Protein AF-A0A382MXJ5-F1 (afdb_monomer_lite)

Secondary structure (DSSP, 8-state):
-HHHHHHHHHHHHHHHHS--S--SS-HHHHHHHHHHHHHHHHHHHHTT---------------TTPPP--S-EEEEE-TT--HHHHHHHHHHTTSTTEEEEES---SSSTT--PPEEEPTTSS-EEE------B-TTSPBPPTT----SEE--GGGHHHHHHHHHTS--

Structure (mmCIF, N/CA/C/O backbone):
data_AF-A0A382MXJ5-F1
#
_entry.id   AF-A0A382MXJ5-F1
#
loop_
_atom_site.group_PDB
_atom_site.id
_atom_site.type_symbol
_atom_site.label_atom_id
_atom_site.label_alt_id
_atom_site.label_comp_id
_atom_site.label_asym_id
_atom_site.label_entity_id
_atom_site.label_seq_id
_atom_site.pdbx_PDB_ins_code
_atom_site.Cartn_x
_atom_site.Cartn_y
_atom_site.Cartn_z
_atom_site.occupancy
_atom_site.B_iso_or_equiv
_atom_site.auth_seq_id
_atom_site.auth_comp_id
_atom_site.auth_asym_id
_atom_site.auth_atom_id
_atom_site.pdbx_PDB_model_num
ATOM 1 N N . THR A 1 1 ? 11.146 20.796 2.471 1.00 62.88 1 THR A N 1
ATOM 2 C CA . THR A 1 1 ? 12.057 19.672 2.798 1.00 62.88 1 THR A CA 1
ATOM 3 C C . THR A 1 1 ? 13.136 20.051 3.798 1.00 62.88 1 THR A C 1
ATOM 5 O O . THR A 1 1 ? 13.209 19.409 4.838 1.00 62.88 1 THR A O 1
ATOM 8 N N . ILE A 1 2 ? 13.898 21.127 3.569 1.00 64.38 2 ILE A N 1
ATOM 9 C CA . ILE A 1 2 ? 14.953 21.603 4.491 1.00 64.38 2 ILE A CA 1
ATOM 10 C C . ILE A 1 2 ? 14.424 21.875 5.914 1.00 64.38 2 ILE A C 1
ATOM 12 O O . ILE A 1 2 ? 15.022 21.428 6.884 1.00 64.38 2 ILE A O 1
ATOM 16 N N . GLN A 1 3 ? 13.247 22.497 6.059 1.00 69.25 3 GLN A N 1
ATOM 17 C CA . GLN A 1 3 ? 12.627 22.727 7.377 1.00 69.25 3 GLN A CA 1
ATOM 18 C C . GLN A 1 3 ? 12.352 21.431 8.168 1.00 69.25 3 GLN A C 1
ATOM 20 O O . GLN A 1 3 ? 12.532 21.402 9.383 1.00 69.25 3 GLN A O 1
ATOM 25 N N . ILE A 1 4 ? 11.967 20.343 7.490 1.00 68.31 4 ILE A N 1
ATOM 26 C CA . ILE A 1 4 ? 11.719 19.036 8.125 1.00 68.31 4 ILE A CA 1
ATOM 27 C C . ILE A 1 4 ? 13.041 18.414 8.582 1.00 68.31 4 ILE A C 1
ATOM 29 O O . ILE A 1 4 ? 13.128 17.896 9.695 1.00 68.31 4 ILE A O 1
ATOM 33 N N . LEU A 1 5 ? 14.079 18.492 7.745 1.00 66.56 5 LEU A N 1
ATOM 34 C CA . LEU A 1 5 ? 15.415 18.002 8.081 1.00 66.56 5 LEU A CA 1
ATOM 35 C C . LEU A 1 5 ? 16.017 18.776 9.258 1.00 66.56 5 LEU A C 1
ATOM 37 O O . LEU A 1 5 ? 16.552 18.158 10.174 1.00 66.56 5 LEU A O 1
ATOM 41 N N . ASN A 1 6 ? 15.822 20.095 9.300 1.00 69.44 6 ASN A N 1
ATOM 42 C CA . ASN A 1 6 ? 16.201 20.928 10.440 1.00 69.44 6 ASN A CA 1
ATOM 43 C C . ASN A 1 6 ? 15.435 20.530 11.710 1.00 69.44 6 ASN A C 1
ATOM 45 O O . ASN A 1 6 ? 16.030 20.424 12.778 1.00 69.44 6 ASN A O 1
ATOM 49 N N . GLY A 1 7 ? 14.139 20.221 11.608 1.00 70.25 7 GLY A N 1
ATOM 50 C CA . GLY A 1 7 ? 13.359 19.701 12.736 1.00 70.25 7 GLY A CA 1
ATOM 51 C C . GLY A 1 7 ? 13.875 18.354 13.263 1.00 70.25 7 GLY A C 1
ATOM 52 O O . GLY A 1 7 ? 13.968 18.149 14.475 1.00 70.25 7 GLY A O 1
ATOM 53 N N . LEU A 1 8 ? 14.262 17.441 12.367 1.00 68.06 8 LEU A N 1
ATOM 54 C CA . LEU A 1 8 ? 14.868 16.158 12.738 1.00 68.06 8 LEU A CA 1
ATOM 55 C C . LEU A 1 8 ? 16.256 16.338 13.363 1.00 68.06 8 LEU A C 1
ATOM 57 O O . LEU A 1 8 ? 16.559 15.669 14.353 1.00 68.06 8 LEU A O 1
ATOM 61 N N . LEU A 1 9 ? 17.067 17.253 12.828 1.00 70.25 9 LEU A N 1
ATOM 62 C CA . LEU A 1 9 ? 18.376 17.601 13.374 1.00 70.25 9 LEU A CA 1
ATOM 63 C C . LEU A 1 9 ? 18.245 18.154 14.796 1.00 70.25 9 LEU A C 1
ATOM 65 O O . LEU A 1 9 ? 18.902 17.647 15.706 1.00 70.25 9 LEU A O 1
ATOM 69 N N . ASN A 1 10 ? 17.325 19.098 15.004 1.00 72.75 10 ASN A N 1
ATOM 70 C CA . ASN A 1 10 ? 17.043 19.686 16.312 1.00 72.75 10 ASN A CA 1
ATOM 71 C C . ASN A 1 10 ? 16.614 18.620 17.327 1.00 72.75 10 ASN A C 1
ATOM 73 O O . ASN A 1 10 ? 17.046 18.646 18.476 1.00 72.75 10 ASN A O 1
ATOM 77 N N . ARG A 1 11 ? 15.814 17.634 16.906 1.00 70.88 11 ARG A N 1
ATOM 78 C CA . ARG A 1 11 ? 15.393 16.522 17.770 1.00 70.88 11 ARG A CA 1
ATOM 79 C C . ARG A 1 11 ? 16.552 15.600 18.154 1.00 70.88 11 ARG A C 1
ATOM 81 O O . ARG A 1 11 ? 16.638 15.183 19.305 1.00 70.88 11 ARG A O 1
ATOM 88 N N . VAL A 1 12 ? 17.442 15.276 17.214 1.00 74.12 12 VAL A N 1
ATOM 89 C CA . VAL A 1 12 ? 18.640 14.466 17.503 1.00 74.12 12 VAL A CA 1
ATOM 90 C C . VAL A 1 12 ? 19.585 15.221 18.440 1.00 74.12 12 VAL A C 1
ATOM 92 O O . VAL A 1 12 ? 20.093 14.632 19.390 1.00 74.12 12 VAL A O 1
ATOM 95 N N . GLN A 1 13 ? 19.772 16.525 18.229 1.00 73.88 13 GLN A N 1
ATOM 96 C CA . GLN A 1 13 ? 20.573 17.380 19.109 1.00 73.88 13 GLN A CA 1
ATOM 97 C C . GLN A 1 13 ? 19.966 17.490 20.510 1.00 73.88 13 GLN A C 1
ATOM 99 O O . GLN A 1 13 ? 20.686 17.373 21.496 1.00 73.88 13 GLN A O 1
ATOM 104 N N . TRP A 1 14 ? 18.646 17.644 20.614 1.00 73.12 14 TRP A N 1
ATOM 105 C CA . TRP A 1 14 ? 17.955 17.676 21.901 1.00 73.12 14 TRP A CA 1
ATOM 106 C C . TRP A 1 14 ? 18.152 16.370 22.681 1.00 73.12 14 TRP A C 1
ATOM 108 O O . TRP A 1 14 ? 18.510 16.422 23.856 1.00 73.12 14 TRP A O 1
ATOM 118 N N . ASN A 1 15 ? 18.026 15.217 22.011 1.00 69.56 15 ASN A N 1
ATOM 119 C CA . ASN A 1 15 ? 18.271 13.898 22.605 1.00 69.56 15 ASN A CA 1
ATOM 120 C C . ASN A 1 15 ? 19.736 13.692 23.031 1.00 69.56 15 ASN A C 1
ATOM 122 O O . ASN A 1 15 ? 19.980 13.042 24.039 1.00 69.56 15 ASN A O 1
ATOM 126 N N . LEU A 1 16 ? 20.705 14.236 22.285 1.00 70.00 16 LEU A N 1
ATOM 127 C CA . LEU A 1 16 ? 22.125 14.206 22.666 1.00 70.00 16 LEU A CA 1
ATOM 128 C C . LEU A 1 16 ? 22.418 15.078 23.898 1.00 70.00 16 LEU A C 1
ATOM 130 O O . LEU A 1 16 ? 23.336 14.774 24.655 1.00 70.00 16 LEU A O 1
ATOM 134 N N . HIS A 1 17 ? 21.670 16.169 24.082 1.00 70.94 17 HIS A N 1
ATOM 135 C CA . HIS A 1 17 ? 21.886 17.125 25.171 1.00 70.94 17 HIS A CA 1
ATOM 136 C C . HIS A 1 17 ? 21.141 16.784 26.467 1.00 70.94 17 HIS A C 1
ATOM 138 O O . HIS A 1 17 ? 21.606 17.168 27.536 1.00 70.94 17 HIS A O 1
ATOM 144 N N . HIS A 1 18 ? 20.016 16.069 26.394 1.00 65.38 18 HIS A N 1
ATOM 145 C CA . HIS A 1 18 ? 19.165 15.750 27.549 1.00 65.38 18 HIS A CA 1
ATOM 146 C C . HIS A 1 18 ? 19.288 14.283 27.979 1.00 65.38 18 HIS A C 1
ATOM 148 O O . HIS A 1 18 ? 18.308 13.677 28.406 1.00 65.38 18 HIS A O 1
ATOM 154 N N . ASP A 1 19 ? 20.483 13.702 27.845 1.00 56.12 19 ASP A N 1
ATOM 155 C CA . ASP A 1 19 ? 20.755 12.290 28.119 1.00 56.12 19 ASP A CA 1
ATOM 156 C C . ASP A 1 19 ? 20.676 11.979 29.627 1.00 56.12 19 ASP A C 1
ATOM 158 O O . ASP A 1 19 ? 21.671 11.917 30.347 1.00 56.12 19 ASP A O 1
ATOM 162 N N . THR A 1 20 ? 19.455 11.813 30.129 1.00 52.91 20 THR A N 1
ATOM 163 C CA . THR A 1 20 ? 19.168 11.242 31.441 1.00 52.91 20 THR A CA 1
ATOM 164 C C . THR A 1 20 ? 18.453 9.919 31.237 1.00 52.91 20 THR A C 1
ATOM 166 O O . THR A 1 20 ? 17.232 9.804 31.289 1.00 52.91 20 THR A O 1
ATOM 169 N N . SER A 1 21 ? 19.255 8.869 31.055 1.00 53.22 21 SER A N 1
ATOM 170 C CA . SER A 1 21 ? 18.913 7.510 31.486 1.00 53.22 21 SER A CA 1
ATOM 171 C C . SER A 1 21 ? 17.569 6.972 30.974 1.00 53.22 21 SER A C 1
ATOM 173 O O . SER A 1 21 ? 16.597 6.964 31.726 1.00 53.22 21 SER A O 1
ATOM 175 N N . ARG A 1 22 ? 17.526 6.472 29.726 1.00 53.59 22 ARG A N 1
ATOM 176 C CA . ARG A 1 22 ? 16.703 5.323 29.249 1.00 53.59 22 ARG A CA 1
ATOM 177 C C . ARG A 1 22 ? 16.430 5.420 27.746 1.00 53.59 22 ARG A C 1
ATOM 179 O O . ARG A 1 22 ? 15.288 5.630 27.358 1.00 53.59 22 ARG A O 1
ATOM 186 N N . HIS A 1 23 ? 17.403 5.174 26.871 1.00 51.75 23 HIS A N 1
ATOM 187 C CA . HIS A 1 23 ? 17.080 4.887 25.467 1.00 51.75 23 HIS A CA 1
ATOM 188 C C . HIS A 1 23 ? 17.867 3.686 24.928 1.00 51.75 23 HIS A C 1
ATOM 190 O O . HIS A 1 23 ? 19.044 3.509 25.209 1.00 51.75 23 HIS A O 1
ATOM 196 N N . LEU A 1 24 ? 17.173 2.860 24.134 1.00 52.75 24 LEU A N 1
ATOM 197 C CA . LEU A 1 24 ? 17.647 1.646 23.445 1.00 52.75 24 LEU A CA 1
ATOM 198 C C . LEU A 1 24 ? 18.669 1.929 22.319 1.00 52.75 24 LEU A C 1
ATOM 200 O O . LEU A 1 24 ? 18.982 1.040 21.533 1.00 52.75 24 LEU A O 1
ATOM 204 N N . ILE A 1 25 ? 19.136 3.174 22.193 1.00 56.84 25 ILE A N 1
ATOM 205 C CA . ILE A 1 25 ? 19.965 3.671 21.092 1.00 56.84 25 ILE A CA 1
ATOM 206 C C . ILE A 1 25 ? 21.175 4.360 21.720 1.00 56.84 25 ILE A C 1
ATOM 208 O O . ILE A 1 25 ? 21.014 5.326 22.461 1.00 56.84 25 ILE A O 1
ATOM 212 N N . GLY A 1 26 ? 22.374 3.845 21.440 1.00 69.19 26 GLY A N 1
ATOM 213 C CA . GLY A 1 26 ? 23.623 4.389 21.972 1.00 69.19 26 GLY A CA 1
ATOM 214 C C . GLY A 1 26 ? 23.940 5.782 21.421 1.00 69.19 26 GLY A C 1
ATOM 215 O O . GLY A 1 26 ? 23.568 6.113 20.292 1.00 69.19 26 GLY A O 1
ATOM 216 N N . LYS A 1 27 ? 24.664 6.583 22.210 1.00 72.75 27 LYS A N 1
ATOM 217 C CA . LYS A 1 27 ? 25.112 7.941 21.861 1.00 72.75 27 LYS A CA 1
ATOM 218 C C . LYS A 1 27 ? 25.789 8.006 20.484 1.00 72.75 27 LYS A C 1
ATOM 220 O O . LYS A 1 27 ? 25.441 8.864 19.677 1.00 72.75 27 LYS A O 1
ATOM 225 N N . ASP A 1 28 ? 26.633 7.026 20.170 1.00 74.00 28 ASP A N 1
ATOM 226 C CA . ASP A 1 28 ? 27.338 6.928 18.885 1.00 74.00 28 ASP A CA 1
ATOM 227 C C . ASP A 1 28 ? 26.379 6.801 17.688 1.00 74.00 28 ASP A C 1
ATOM 229 O O . ASP A 1 28 ? 26.602 7.389 16.630 1.00 74.00 28 ASP A O 1
ATOM 233 N N . GLN A 1 29 ? 25.254 6.092 17.853 1.00 70.62 29 GLN A N 1
ATOM 234 C CA . GLN A 1 29 ? 24.236 5.978 16.803 1.00 70.62 29 GLN A CA 1
ATOM 235 C C . GLN A 1 29 ? 23.477 7.294 16.593 1.00 70.62 29 GLN A C 1
ATOM 237 O O . GLN A 1 29 ? 23.077 7.609 15.469 1.00 70.62 29 GLN A O 1
ATOM 242 N N . LEU A 1 30 ? 23.273 8.080 17.655 1.00 72.56 30 LEU A N 1
ATOM 243 C CA . LEU A 1 30 ? 22.664 9.409 17.555 1.00 72.56 30 LEU A CA 1
ATOM 244 C C . LEU A 1 30 ? 23.615 10.412 16.894 1.00 72.56 30 LEU A C 1
ATOM 246 O O . LEU A 1 30 ? 23.169 11.197 16.057 1.00 72.56 30 LEU A O 1
ATOM 250 N N . GLU A 1 31 ? 24.910 10.357 17.203 1.00 78.31 31 GLU A N 1
ATOM 251 C CA . GLU A 1 31 ? 25.928 11.184 16.548 1.00 78.31 31 GLU A CA 1
ATOM 252 C C . GLU A 1 31 ? 26.066 10.842 15.061 1.00 78.31 31 GLU A C 1
ATOM 254 O O . GLU A 1 31 ? 26.009 11.741 14.220 1.00 78.31 31 GLU A O 1
ATOM 259 N N . GLN A 1 32 ? 26.112 9.555 14.705 1.00 77.75 32 GLN A N 1
ATOM 260 C CA . GLN A 1 32 ? 26.135 9.122 13.305 1.00 77.75 32 GLN A CA 1
ATOM 261 C C . GLN A 1 32 ? 24.897 9.610 12.540 1.00 77.75 32 GLN A C 1
ATOM 263 O O . GLN A 1 32 ? 24.996 10.102 11.415 1.00 77.75 32 GLN A O 1
ATOM 268 N N . LYS A 1 33 ? 23.719 9.532 13.167 1.00 75.50 33 LYS A N 1
ATOM 269 C CA . LYS A 1 33 ? 22.468 10.023 12.583 1.00 75.50 33 LYS A CA 1
ATOM 270 C C . LYS A 1 33 ? 22.455 11.545 12.426 1.00 75.50 33 LYS A C 1
ATOM 272 O O . LYS A 1 33 ? 21.899 12.045 11.450 1.00 75.50 33 LYS A O 1
ATOM 277 N N . ARG A 1 34 ? 23.068 12.287 13.355 1.00 79.44 34 ARG A N 1
ATOM 278 C CA . ARG A 1 34 ? 23.228 13.747 13.263 1.00 79.44 34 ARG A CA 1
ATOM 279 C C . ARG A 1 34 ? 24.046 14.129 12.033 1.00 79.44 34 ARG A C 1
ATOM 281 O O . ARG A 1 34 ? 23.605 14.981 11.266 1.00 79.44 34 ARG A O 1
ATOM 288 N N . GLU A 1 35 ? 25.195 13.486 11.835 1.00 82.88 35 GLU A N 1
ATOM 289 C CA . GLU A 1 35 ? 26.071 13.774 10.692 1.00 82.88 35 GLU A CA 1
ATOM 290 C C . GLU A 1 35 ? 25.429 13.375 9.358 1.00 82.88 35 GLU A C 1
ATOM 292 O O . GLU A 1 35 ? 25.505 14.126 8.389 1.00 82.88 35 GLU A O 1
ATOM 297 N N . GLN A 1 36 ? 24.687 12.263 9.320 1.00 77.50 36 GLN A N 1
ATOM 298 C CA . GLN A 1 36 ? 23.899 11.886 8.141 1.00 77.50 36 GLN A CA 1
ATOM 299 C C . GLN A 1 36 ? 22.843 12.936 7.782 1.00 77.50 36 GLN A C 1
ATOM 301 O O . GLN A 1 36 ? 22.695 13.277 6.611 1.00 77.50 36 GLN A O 1
ATOM 306 N N . ILE A 1 37 ? 22.110 13.464 8.769 1.00 74.00 37 ILE A N 1
ATOM 307 C CA . ILE A 1 37 ? 21.085 14.490 8.526 1.00 74.00 37 ILE A CA 1
ATOM 308 C C . ILE A 1 37 ? 21.731 15.803 8.066 1.00 74.00 37 ILE A C 1
ATOM 310 O O . ILE A 1 37 ? 21.198 16.430 7.154 1.00 74.00 37 ILE A O 1
ATOM 314 N N . ARG A 1 38 ? 22.876 16.200 8.639 1.00 78.75 38 ARG A N 1
ATOM 315 C CA . ARG A 1 38 ? 23.635 17.388 8.203 1.00 78.75 38 ARG A CA 1
ATOM 316 C C . ARG A 1 38 ? 24.099 17.272 6.758 1.00 78.75 38 ARG A C 1
ATOM 318 O O . ARG A 1 38 ? 23.737 18.113 5.949 1.00 78.75 38 ARG A O 1
ATOM 325 N N . SER A 1 39 ? 24.786 16.183 6.422 1.00 81.75 39 SER A N 1
ATOM 326 C CA . SER A 1 39 ? 25.248 15.934 5.053 1.00 81.75 39 SER A CA 1
ATOM 327 C C . SER A 1 39 ? 24.090 15.905 4.050 1.00 81.75 39 SER A C 1
ATOM 329 O O . SER A 1 39 ? 24.226 16.387 2.927 1.00 81.75 39 SER A O 1
ATOM 331 N N . LEU A 1 40 ? 22.923 15.397 4.462 1.00 73.75 40 LEU A N 1
ATOM 332 C CA . LEU A 1 40 ? 21.721 15.444 3.639 1.00 73.75 40 LEU A CA 1
ATOM 333 C C . LEU A 1 40 ? 21.220 16.885 3.445 1.00 73.75 40 LEU A C 1
ATOM 335 O O . LEU A 1 40 ? 20.860 17.248 2.333 1.00 73.75 40 LEU A O 1
ATOM 339 N N . ILE A 1 41 ? 21.195 17.714 4.492 1.00 74.44 41 ILE A N 1
ATOM 340 C CA . ILE A 1 41 ? 20.807 19.131 4.388 1.00 74.44 41 ILE A CA 1
ATOM 341 C C . ILE A 1 41 ? 21.737 19.869 3.422 1.00 74.44 41 ILE A C 1
ATOM 343 O O . ILE A 1 41 ? 21.240 20.522 2.506 1.00 74.44 41 ILE A O 1
ATOM 347 N N . ASP A 1 42 ? 23.049 19.702 3.581 1.00 81.69 42 ASP A N 1
ATOM 348 C CA . ASP A 1 42 ? 24.058 20.346 2.735 1.00 81.69 42 ASP A CA 1
ATOM 349 C C . ASP A 1 42 ? 23.876 19.936 1.270 1.00 81.69 42 ASP A C 1
ATOM 351 O O . ASP A 1 42 ? 23.799 20.784 0.384 1.00 81.69 42 ASP A O 1
ATOM 355 N N . HIS A 1 43 ? 23.658 18.643 1.015 1.00 76.88 43 HIS A N 1
ATOM 356 C CA . HIS A 1 43 ? 23.385 18.135 -0.327 1.00 76.88 43 HIS A CA 1
ATOM 357 C C . HIS A 1 43 ? 22.110 18.724 -0.953 1.00 76.88 43 HIS A C 1
ATOM 359 O O . HIS A 1 43 ? 22.075 18.994 -2.154 1.00 76.88 43 HIS A O 1
ATOM 365 N N . PHE A 1 44 ? 21.049 18.920 -0.165 1.00 67.44 44 PHE A N 1
ATOM 366 C CA . PHE A 1 44 ? 19.805 19.527 -0.649 1.00 67.44 44 PHE A CA 1
ATOM 367 C C . PHE A 1 44 ? 19.972 21.017 -0.964 1.00 67.44 44 PHE A C 1
ATOM 369 O O . PHE A 1 44 ? 19.365 21.491 -1.925 1.00 67.44 44 PHE A O 1
ATOM 376 N N . ILE A 1 45 ? 20.784 21.732 -0.180 1.00 76.19 45 ILE A N 1
ATOM 377 C CA . ILE A 1 45 ? 21.112 23.145 -0.404 1.00 76.19 45 ILE A CA 1
ATOM 378 C C . ILE A 1 45 ? 21.977 23.291 -1.662 1.00 76.19 45 ILE A C 1
ATOM 380 O O . ILE A 1 45 ? 21.633 24.071 -2.544 1.00 76.19 45 ILE A O 1
ATOM 384 N N . GLU A 1 46 ? 23.050 22.505 -1.791 1.00 80.94 46 GLU A N 1
ATOM 385 C CA . GLU A 1 46 ? 23.981 22.566 -2.931 1.00 80.94 46 GLU A CA 1
ATOM 386 C C . GLU A 1 46 ? 23.335 22.223 -4.277 1.00 80.94 46 GLU A C 1
ATOM 388 O O . GLU A 1 46 ? 23.806 22.660 -5.326 1.00 80.94 46 GLU A O 1
ATOM 393 N N . LYS A 1 47 ? 22.294 21.386 -4.273 1.00 74.19 47 LYS A N 1
ATOM 394 C CA . LYS A 1 47 ? 21.659 20.888 -5.499 1.00 74.19 47 LYS A CA 1
ATOM 395 C C . LYS A 1 47 ? 20.391 21.641 -5.900 1.00 74.19 47 LYS A C 1
ATOM 397 O O . LYS A 1 47 ? 19.756 21.200 -6.855 1.00 74.19 47 LYS A O 1
ATOM 402 N N . GLU A 1 48 ? 20.017 22.712 -5.189 1.00 63.06 48 GLU A N 1
ATOM 403 C CA . GLU A 1 48 ? 18.785 23.497 -5.428 1.00 63.06 48 GLU A CA 1
ATOM 404 C C . GLU A 1 48 ? 17.550 22.598 -5.655 1.00 63.06 48 GLU A C 1
ATOM 406 O O . GLU A 1 48 ? 16.704 22.824 -6.521 1.00 63.06 48 GLU A O 1
ATOM 411 N N . LEU A 1 49 ? 17.464 21.500 -4.894 1.00 57.84 49 LEU A N 1
ATOM 412 C CA . LEU A 1 49 ? 16.397 20.512 -5.044 1.00 57.84 49 LEU A CA 1
ATOM 413 C C . LEU A 1 49 ? 15.123 21.023 -4.360 1.00 57.84 49 LEU A C 1
ATOM 415 O O . LEU A 1 49 ? 14.814 20.633 -3.231 1.00 57.84 49 LEU A O 1
ATOM 419 N N . ASP A 1 50 ? 14.359 21.863 -5.060 1.00 51.09 50 ASP A N 1
ATOM 420 C CA . ASP A 1 50 ? 13.107 22.448 -4.549 1.00 51.09 50 ASP A CA 1
ATOM 421 C C . ASP A 1 50 ? 12.046 21.394 -4.216 1.00 51.09 50 ASP A C 1
ATOM 423 O O . ASP A 1 50 ? 11.275 21.532 -3.260 1.00 51.09 50 ASP A O 1
ATOM 427 N N . GLN A 1 51 ? 12.015 20.295 -4.968 1.00 53.69 51 GLN A N 1
ATOM 428 C CA . GLN A 1 51 ? 11.082 19.203 -4.729 1.00 53.69 51 GLN A CA 1
ATOM 429 C C . GLN A 1 51 ? 11.712 17.853 -5.043 1.00 53.69 51 GLN A C 1
ATOM 431 O O . GLN A 1 51 ? 11.924 17.486 -6.198 1.00 53.69 51 GLN A O 1
ATOM 436 N N . LYS A 1 52 ? 11.911 17.039 -4.004 1.00 43.00 52 LYS A N 1
ATOM 437 C CA . LYS A 1 52 ? 11.933 15.590 -4.184 1.00 43.00 52 LYS A CA 1
ATOM 438 C C . LYS A 1 52 ? 11.470 14.862 -2.931 1.00 43.00 52 LYS A C 1
ATOM 440 O O . LYS A 1 52 ? 12.014 15.067 -1.851 1.00 43.00 52 LYS A O 1
ATOM 445 N N . TRP A 1 53 ? 10.428 14.056 -3.141 1.00 41.59 53 TRP A N 1
ATOM 446 C CA . TRP A 1 53 ? 9.978 12.899 -2.369 1.00 41.59 53 TRP A CA 1
ATOM 447 C C . TRP A 1 53 ? 10.574 12.790 -0.967 1.00 41.59 53 TRP A C 1
ATOM 449 O O . TRP A 1 53 ? 11.574 12.113 -0.738 1.00 41.59 53 TRP A O 1
ATOM 459 N N . VAL A 1 54 ? 9.907 13.442 -0.018 1.00 36.22 54 VAL A N 1
ATOM 460 C CA . VAL A 1 54 ? 10.087 13.126 1.392 1.00 36.22 54 VAL A CA 1
ATOM 461 C C . VAL A 1 54 ? 9.508 11.730 1.578 1.00 36.22 54 VAL A C 1
ATOM 463 O O . VAL A 1 54 ? 8.301 11.536 1.444 1.00 36.22 54 VAL A O 1
ATOM 466 N N . GLU A 1 55 ? 10.357 10.744 1.865 1.00 39.16 55 GLU A N 1
ATOM 467 C CA . GLU A 1 55 ? 9.896 9.482 2.432 1.00 39.16 55 GLU A CA 1
ATOM 468 C C . GLU A 1 55 ? 9.418 9.788 3.859 1.00 39.16 55 GLU A C 1
ATOM 470 O O . GLU A 1 55 ? 10.127 9.616 4.852 1.00 39.16 55 GLU A O 1
ATOM 475 N N . THR A 1 56 ? 8.220 10.360 3.967 1.00 39.94 56 THR A N 1
ATOM 476 C CA . THR A 1 56 ? 7.564 10.579 5.245 1.00 39.94 56 THR A CA 1
ATOM 477 C C . THR A 1 56 ? 7.238 9.205 5.802 1.00 39.94 56 THR A C 1
ATOM 479 O O . THR A 1 56 ? 6.287 8.539 5.393 1.00 39.94 56 THR A O 1
ATOM 482 N N . LYS A 1 57 ? 8.037 8.764 6.776 1.00 38.47 57 LYS A N 1
ATOM 483 C CA . LYS A 1 57 ? 7.568 7.800 7.769 1.00 38.47 57 LYS A CA 1
ATOM 484 C C . LYS A 1 57 ? 6.454 8.496 8.539 1.00 38.47 57 LYS A C 1
ATOM 486 O O . LYS A 1 57 ? 6.713 9.186 9.520 1.00 38.47 57 LYS A O 1
ATOM 491 N N . PHE A 1 58 ? 5.233 8.401 8.029 1.00 43.06 58 PHE A N 1
ATOM 492 C CA . PHE A 1 58 ? 4.074 8.924 8.721 1.00 43.06 58 PHE A CA 1
ATOM 493 C C . PHE A 1 58 ? 3.919 8.147 10.029 1.00 43.06 58 PHE A C 1
ATOM 495 O O . PHE A 1 58 ? 3.625 6.954 10.030 1.00 43.06 58 PHE A O 1
ATOM 502 N N . ILE A 1 59 ? 4.174 8.821 11.145 1.00 41.09 59 ILE A N 1
ATOM 503 C CA . ILE A 1 59 ? 3.794 8.334 12.465 1.00 41.09 59 ILE A CA 1
ATOM 504 C C . ILE A 1 59 ? 2.410 8.925 12.712 1.00 41.09 59 ILE A C 1
ATOM 506 O O . ILE A 1 59 ? 2.287 10.084 13.106 1.00 41.09 59 ILE A O 1
ATOM 510 N N . PHE A 1 60 ? 1.370 8.156 12.402 1.00 52.62 60 PHE A N 1
ATOM 511 C CA . PHE A 1 60 ? 0.000 8.536 12.726 1.00 52.62 60 PHE A CA 1
ATOM 512 C C . PHE A 1 60 ? -0.239 8.259 14.208 1.00 52.62 60 PHE A C 1
ATOM 514 O O . PHE A 1 60 ? -0.613 7.157 14.599 1.00 52.62 60 PHE A O 1
ATOM 521 N N . ASN A 1 61 ? -0.005 9.268 15.043 1.00 46.97 61 ASN A N 1
ATOM 522 C CA . ASN A 1 61 ? -0.551 9.275 16.393 1.00 46.97 61 ASN A CA 1
ATOM 523 C C . ASN A 1 61 ? -1.998 9.750 16.278 1.00 46.97 61 ASN A C 1
ATOM 525 O O . ASN A 1 61 ? -2.254 10.951 16.221 1.00 46.97 61 ASN A O 1
ATOM 529 N N . GLY A 1 62 ? -2.929 8.803 16.155 1.00 54.78 62 GLY A N 1
ATOM 530 C CA . GLY A 1 62 ? -4.354 9.116 16.115 1.00 54.78 62 GLY A CA 1
ATOM 531 C C . GLY A 1 62 ? -4.768 9.879 17.374 1.00 54.78 62 GLY A C 1
ATOM 532 O O . GLY A 1 62 ? -4.468 9.445 18.487 1.00 54.78 62 GLY A O 1
ATOM 533 N N . ASN A 1 63 ? -5.440 11.015 17.197 1.00 64.50 63 ASN A N 1
ATOM 534 C CA . ASN A 1 63 ? -6.142 11.678 18.287 1.00 64.50 63 ASN A CA 1
ATOM 535 C C . ASN A 1 63 ? -7.531 11.040 18.407 1.00 64.50 63 ASN A C 1
ATOM 537 O O . ASN A 1 63 ? -8.262 10.991 17.421 1.00 64.50 63 ASN A O 1
ATOM 541 N N . LYS A 1 64 ? -7.882 10.547 19.598 1.00 70.88 64 LYS A N 1
ATOM 542 C CA . LYS A 1 64 ? -9.194 9.932 19.859 1.00 70.88 64 LYS A CA 1
ATOM 543 C C . LYS A 1 64 ? -10.342 10.930 19.724 1.00 70.88 64 LYS A C 1
ATOM 545 O O . LYS A 1 64 ? -11.447 10.522 19.400 1.00 70.88 64 LYS A O 1
ATOM 550 N N . ASP A 1 65 ? -10.043 12.210 19.920 1.00 77.88 65 ASP A N 1
ATOM 551 C CA . ASP A 1 65 ? -11.004 13.308 19.831 1.00 77.88 65 ASP A CA 1
ATOM 552 C C . ASP A 1 65 ? -10.982 13.978 18.445 1.00 77.88 65 ASP A C 1
ATOM 554 O O . ASP A 1 65 ? -11.511 15.076 18.270 1.00 77.88 65 ASP A O 1
ATOM 558 N N . ALA A 1 66 ? -10.312 13.372 17.455 1.00 67.06 66 ALA A N 1
ATOM 559 C CA . ALA A 1 66 ? -10.335 13.890 16.094 1.00 67.06 66 ALA A CA 1
ATOM 560 C C . ALA A 1 66 ? -11.766 13.813 15.529 1.00 67.06 66 ALA A C 1
ATOM 562 O O . ALA A 1 66 ? -12.435 12.795 15.721 1.00 67.06 66 ALA A O 1
ATOM 563 N N . PRO A 1 67 ? -12.234 14.857 14.822 1.00 70.38 6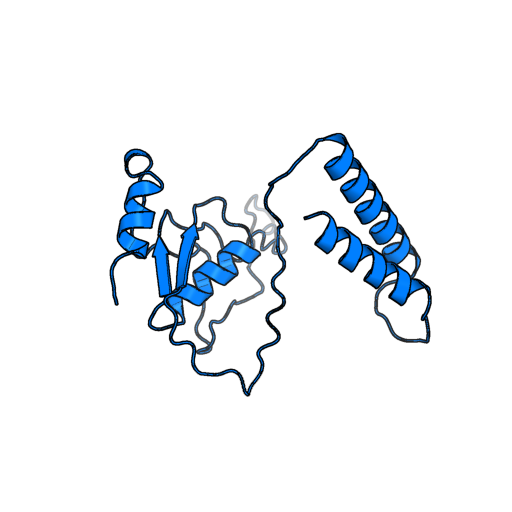7 PRO A N 1
ATOM 564 C CA . PRO A 1 67 ? -13.538 14.824 14.172 1.00 70.38 67 PRO A CA 1
ATOM 565 C C . PRO A 1 67 ? -13.597 13.703 13.130 1.00 70.38 67 PRO A C 1
ATOM 567 O O . PRO A 1 67 ? -12.565 13.283 12.593 1.00 70.38 67 PRO A O 1
ATOM 570 N N . GLU A 1 68 ? -14.812 13.241 12.825 1.00 72.25 68 GLU A N 1
ATOM 571 C CA . GLU A 1 68 ? -15.015 12.265 11.758 1.00 72.25 68 GLU A CA 1
ATOM 572 C C . GLU A 1 68 ? -14.450 12.788 10.434 1.00 72.25 68 GLU A C 1
ATOM 574 O O . GLU A 1 68 ? -14.572 13.961 10.069 1.00 72.25 68 GLU A O 1
ATOM 579 N N . TRP A 1 69 ? -13.766 11.899 9.720 1.00 71.38 69 TRP A N 1
ATOM 580 C CA . TRP A 1 69 ? -13.101 12.243 8.476 1.00 71.38 69 TRP A CA 1
ATOM 581 C C . TRP A 1 69 ? -14.129 12.324 7.338 1.00 71.38 69 TRP A C 1
ATOM 583 O O . TRP A 1 69 ? -14.419 11.331 6.677 1.00 71.38 69 TRP A O 1
ATOM 593 N N . GLU A 1 70 ? -14.657 13.520 7.077 1.00 73.06 70 GLU A N 1
ATOM 594 C CA . GLU A 1 70 ? -15.616 13.773 5.981 1.00 73.06 70 GLU A CA 1
ATOM 595 C C . GLU A 1 70 ? -14.943 14.059 4.624 1.00 73.06 70 GLU A C 1
ATOM 597 O O . GLU A 1 70 ? -15.596 14.336 3.618 1.00 73.06 70 GLU A O 1
ATOM 602 N N . THR A 1 71 ? -13.610 14.019 4.568 1.00 75.38 71 THR A N 1
ATOM 603 C CA . THR A 1 71 ? -12.859 14.377 3.360 1.00 75.38 71 THR A CA 1
ATOM 604 C C . THR A 1 71 ? -12.575 13.152 2.495 1.00 75.38 71 THR 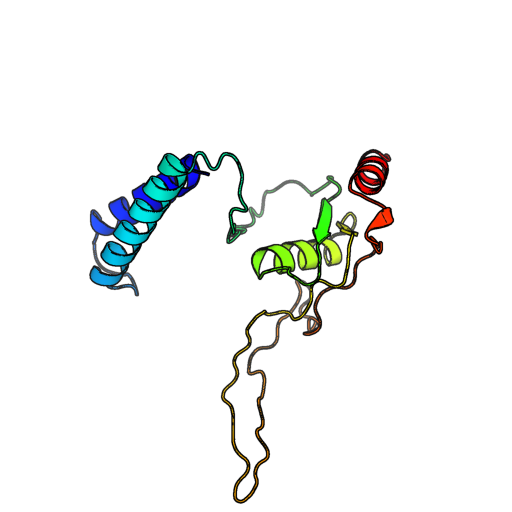A C 1
ATOM 606 O O . THR A 1 71 ? -12.134 12.110 2.976 1.00 75.38 71 THR A O 1
ATOM 609 N N . ARG A 1 72 ? -12.741 13.276 1.177 1.00 84.00 72 ARG A N 1
ATOM 610 C CA . ARG A 1 72 ? -12.345 12.211 0.248 1.00 84.00 72 ARG A CA 1
ATOM 611 C C . ARG A 1 72 ? -10.819 12.082 0.188 1.00 84.00 72 ARG A C 1
ATOM 613 O O . ARG A 1 72 ? -10.126 13.063 -0.078 1.00 84.00 72 ARG A O 1
ATOM 620 N N . LEU A 1 73 ? -10.293 10.872 0.371 1.00 87.19 73 LEU A N 1
ATOM 621 C CA . LEU A 1 73 ? -8.865 10.574 0.227 1.00 87.19 73 LEU A CA 1
ATOM 622 C C . LEU A 1 73 ? -8.614 9.905 -1.124 1.00 87.19 73 LEU A C 1
ATOM 624 O O . LEU A 1 73 ? -9.029 8.771 -1.342 1.00 87.19 73 LEU A O 1
ATOM 628 N N . ILE A 1 74 ? -7.884 10.578 -2.012 1.00 87.94 74 ILE A N 1
ATOM 629 C CA . ILE A 1 74 ? -7.436 9.991 -3.278 1.00 87.94 74 ILE A CA 1
ATOM 630 C C . ILE A 1 74 ? -5.926 9.777 -3.213 1.00 87.94 74 ILE A C 1
ATOM 632 O O . ILE A 1 74 ? -5.167 10.730 -3.042 1.00 87.94 74 ILE A O 1
ATOM 636 N N . VAL A 1 75 ? -5.488 8.530 -3.371 1.00 88.94 75 VAL A N 1
ATOM 637 C CA . VAL A 1 75 ? -4.070 8.158 -3.421 1.00 88.94 75 VAL A CA 1
ATOM 638 C C . VAL A 1 75 ? -3.733 7.679 -4.823 1.00 88.94 75 VAL A C 1
ATOM 640 O O . VAL A 1 75 ? -4.407 6.814 -5.375 1.00 88.94 75 VAL A O 1
ATOM 643 N N . ILE A 1 76 ? -2.665 8.235 -5.393 1.00 89.12 76 ILE A N 1
ATOM 644 C CA . ILE A 1 76 ? -2.128 7.813 -6.686 1.00 89.12 76 ILE A CA 1
ATOM 645 C C . ILE A 1 76 ? -0.857 7.017 -6.417 1.00 89.12 76 ILE A C 1
ATOM 647 O O . ILE A 1 76 ? 0.092 7.551 -5.841 1.00 89.12 76 ILE A O 1
ATOM 651 N N . ALA A 1 77 ? -0.830 5.753 -6.826 1.00 89.38 77 ALA A N 1
ATOM 652 C CA . ALA A 1 77 ? 0.294 4.865 -6.554 1.00 89.38 77 ALA A CA 1
ATOM 653 C C . ALA A 1 77 ? 0.657 3.992 -7.758 1.00 89.38 77 ALA A C 1
ATOM 655 O O . ALA A 1 77 ? -0.121 3.784 -8.688 1.00 89.38 77 ALA A O 1
ATOM 656 N N . ASN A 1 78 ? 1.877 3.467 -7.748 1.00 88.25 78 ASN A N 1
ATOM 657 C CA . ASN A 1 78 ? 2.337 2.511 -8.743 1.00 88.25 78 ASN A CA 1
ATOM 658 C C . ASN A 1 78 ? 3.140 1.380 -8.096 1.00 88.25 78 ASN A C 1
ATOM 660 O O . ASN A 1 78 ? 3.407 1.412 -6.899 1.00 88.25 78 ASN A O 1
ATOM 664 N N . HIS A 1 79 ? 3.585 0.415 -8.895 1.00 87.44 79 HIS A N 1
ATOM 665 C CA . HIS A 1 79 ? 4.372 -0.732 -8.424 1.00 87.44 79 HIS A CA 1
ATOM 666 C C . HIS A 1 79 ? 5.716 -0.386 -7.747 1.00 87.44 79 HIS A C 1
ATOM 668 O O . HIS A 1 79 ? 6.358 -1.256 -7.159 1.00 87.44 79 HIS A O 1
ATOM 674 N N . HIS A 1 80 ? 6.164 0.874 -7.790 1.00 85.50 80 HIS A N 1
ATOM 675 C CA . HIS A 1 80 ? 7.351 1.329 -7.064 1.00 85.50 80 HIS A CA 1
ATOM 676 C C . HIS A 1 80 ? 7.046 1.810 -5.637 1.00 85.50 80 HIS A C 1
ATOM 678 O O . HIS A 1 80 ? 7.977 2.168 -4.911 1.00 85.50 80 HIS A O 1
ATOM 684 N N . CYS A 1 81 ? 5.784 1.765 -5.201 1.00 84.62 81 CYS A N 1
ATOM 685 C CA . CYS A 1 81 ? 5.316 2.197 -3.886 1.00 84.62 81 CYS A CA 1
ATOM 686 C C . CYS A 1 81 ? 6.197 1.636 -2.749 1.00 84.62 81 CYS A C 1
ATOM 688 O O . CYS A 1 81 ? 6.439 0.431 -2.641 1.00 84.62 81 CYS A O 1
ATOM 690 N N . GLY A 1 82 ? 6.773 2.533 -1.943 1.00 82.25 82 GLY A N 1
ATOM 691 C CA . GLY A 1 82 ? 7.524 2.197 -0.727 1.00 82.25 82 GLY A CA 1
ATOM 692 C C . GLY A 1 82 ? 6.601 2.003 0.480 1.00 82.25 82 GLY A C 1
ATOM 693 O O . GLY A 1 82 ? 5.389 2.156 0.366 1.00 82.25 82 GLY A O 1
ATOM 694 N N . ASN A 1 83 ? 7.157 1.728 1.662 1.00 77.75 83 ASN A N 1
ATOM 695 C CA . ASN A 1 83 ? 6.359 1.405 2.857 1.00 77.75 83 ASN A CA 1
ATOM 696 C C . ASN A 1 83 ? 5.362 2.510 3.259 1.00 77.75 83 ASN A C 1
ATOM 698 O O . ASN A 1 83 ? 4.218 2.206 3.586 1.00 77.75 83 ASN A O 1
ATOM 702 N N . GLY A 1 84 ? 5.758 3.787 3.197 1.00 78.12 84 GLY A N 1
ATOM 703 C CA . GLY A 1 84 ? 4.853 4.905 3.510 1.00 78.12 84 GLY A CA 1
ATOM 704 C C . GLY A 1 84 ? 3.720 5.065 2.489 1.00 78.12 84 GLY A C 1
ATOM 705 O O . GLY A 1 84 ? 2.572 5.288 2.858 1.00 78.12 84 GLY A O 1
ATOM 706 N N . CYS A 1 85 ? 4.026 4.875 1.204 1.00 85.19 85 CYS A N 1
ATOM 707 C CA . CYS A 1 85 ? 3.022 4.866 0.140 1.00 85.19 85 CYS A CA 1
ATOM 708 C C . CYS A 1 85 ? 2.046 3.685 0.308 1.00 85.19 85 CYS A C 1
ATOM 710 O O . CYS A 1 85 ? 0.839 3.860 0.164 1.00 85.19 85 CYS A O 1
ATOM 712 N N . GLN A 1 86 ? 2.551 2.506 0.684 1.00 86.06 86 GLN A N 1
ATOM 713 C CA . GLN A 1 86 ? 1.738 1.309 0.912 1.00 86.06 86 GLN A CA 1
ATOM 714 C C . GLN A 1 86 ? 0.789 1.483 2.097 1.00 86.06 86 GLN A C 1
ATOM 716 O O . GLN A 1 86 ? -0.340 1.012 2.047 1.00 86.06 86 GLN A O 1
ATOM 721 N N . PHE A 1 87 ? 1.215 2.199 3.141 1.00 84.06 87 PHE A N 1
ATOM 722 C CA . PHE A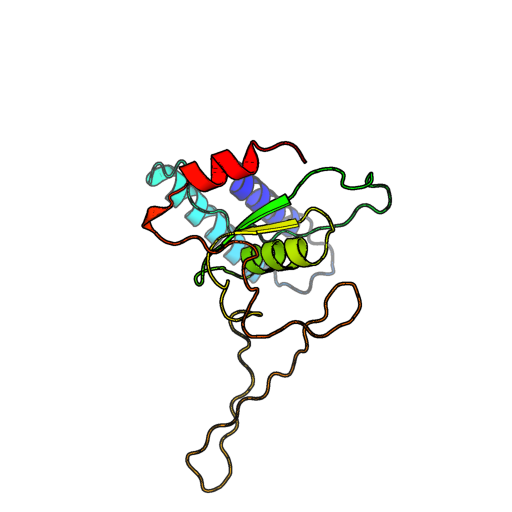 1 87 ? 0.332 2.577 4.240 1.00 84.06 87 PHE A CA 1
ATOM 723 C C . PHE A 1 87 ? -0.832 3.453 3.755 1.00 84.06 87 PHE A C 1
ATOM 725 O O . PHE A 1 87 ? -1.980 3.187 4.093 1.00 84.06 87 PHE A O 1
ATOM 732 N N . LEU A 1 88 ? -0.561 4.479 2.942 1.00 87.88 88 LEU A N 1
ATOM 733 C CA . LEU A 1 88 ? -1.624 5.337 2.407 1.00 87.88 88 LEU A CA 1
ATOM 734 C C . LEU A 1 88 ? -2.564 4.555 1.483 1.00 87.88 88 LEU A C 1
ATOM 736 O O . LEU A 1 88 ? -3.778 4.717 1.573 1.00 87.88 88 LEU A O 1
ATOM 740 N N . ALA A 1 89 ? -2.022 3.662 0.653 1.00 90.88 89 ALA A N 1
ATOM 741 C CA . ALA A 1 89 ? -2.823 2.749 -0.156 1.00 90.88 89 ALA A CA 1
ATOM 742 C C . ALA A 1 89 ? -3.701 1.837 0.720 1.00 90.88 89 ALA A C 1
ATOM 744 O O . ALA A 1 89 ? -4.892 1.701 0.453 1.00 90.88 89 ALA A O 1
ATOM 745 N N . ALA A 1 90 ? -3.160 1.297 1.814 1.00 87.12 90 ALA A N 1
ATOM 746 C CA . ALA A 1 90 ? -3.923 0.529 2.794 1.00 87.12 90 ALA A CA 1
ATOM 747 C C . ALA A 1 90 ? -5.070 1.347 3.387 1.00 87.12 90 ALA A C 1
ATOM 749 O O . ALA A 1 90 ? -6.199 0.868 3.447 1.00 87.12 90 ALA A O 1
ATOM 750 N N . LEU A 1 91 ? -4.790 2.592 3.782 1.00 86.62 91 LEU A N 1
ATOM 751 C CA . LEU A 1 91 ? -5.776 3.488 4.371 1.00 86.62 91 LEU A CA 1
ATOM 752 C C . LEU A 1 91 ? -6.940 3.740 3.408 1.00 86.62 91 LEU A C 1
ATOM 754 O O . LEU A 1 91 ? -8.088 3.692 3.835 1.00 86.62 91 LEU A O 1
ATOM 758 N N . THR A 1 92 ? -6.672 3.911 2.107 1.00 90.25 92 THR A N 1
ATOM 759 C CA . THR A 1 92 ? -7.755 4.079 1.118 1.00 90.25 92 THR A CA 1
ATOM 760 C C . THR A 1 92 ? -8.707 2.890 1.038 1.00 90.25 92 THR A C 1
ATOM 762 O O . THR A 1 92 ? -9.873 3.085 0.728 1.00 90.25 92 THR A O 1
ATOM 765 N N . LYS A 1 93 ? -8.248 1.671 1.345 1.00 87.56 93 LYS A N 1
ATOM 766 C CA . LYS A 1 93 ? -9.095 0.466 1.360 1.00 87.56 93 LYS A CA 1
ATOM 767 C C . LYS A 1 93 ? -9.865 0.279 2.659 1.00 87.56 93 LYS A C 1
ATOM 769 O O . LYS A 1 93 ? -10.697 -0.613 2.754 1.00 87.56 93 LYS A O 1
ATOM 774 N N . GLN A 1 94 ? -9.547 1.083 3.664 1.00 83.25 94 GLN A N 1
ATOM 775 C CA . GLN A 1 94 ? -10.053 0.941 5.021 1.00 83.25 94 GLN A CA 1
ATOM 776 C C . GLN A 1 94 ? -11.068 2.020 5.393 1.00 83.25 94 GLN A C 1
ATOM 778 O O . GLN A 1 94 ? -11.728 1.884 6.416 1.00 83.25 94 GLN A O 1
ATOM 783 N N . ILE A 1 95 ? -11.200 3.076 4.586 1.00 83.12 95 ILE A N 1
ATOM 784 C CA . ILE A 1 95 ? -12.137 4.174 4.835 1.00 83.12 95 ILE A CA 1
ATOM 785 C C . ILE A 1 95 ? -13.200 4.258 3.728 1.00 83.12 95 ILE A C 1
ATOM 787 O O . ILE A 1 95 ? -12.884 3.967 2.573 1.00 83.12 95 ILE A O 1
ATOM 791 N N . PRO A 1 96 ? -14.433 4.710 4.032 1.00 82.38 96 PRO A N 1
ATOM 792 C CA . PRO A 1 96 ? -15.535 4.724 3.063 1.00 82.38 96 PRO A CA 1
ATOM 793 C C . PRO A 1 96 ? -15.279 5.603 1.830 1.00 82.38 96 PRO A C 1
ATOM 795 O O . PRO A 1 96 ? -15.682 5.258 0.725 1.00 82.38 96 PRO A O 1
ATOM 798 N N . TYR A 1 97 ? -14.585 6.731 2.013 1.00 86.38 97 TYR A N 1
ATOM 799 C CA . TYR A 1 97 ? -14.312 7.719 0.960 1.00 86.38 97 TYR A CA 1
ATOM 800 C C . TYR A 1 97 ? -12.860 7.670 0.464 1.00 86.38 97 TYR A C 1
ATOM 802 O O . TYR A 1 97 ? -12.272 8.693 0.098 1.00 86.38 97 TYR A O 1
ATOM 810 N N . GLY A 1 98 ? -12.255 6.483 0.498 1.00 89.25 98 GLY A N 1
ATOM 811 C CA . GLY A 1 98 ? -10.919 6.232 -0.023 1.00 89.25 98 GLY A CA 1
ATOM 812 C C . GLY A 1 98 ? -10.961 5.807 -1.489 1.00 89.25 98 GLY A C 1
ATOM 813 O O . GLY A 1 98 ? -11.809 5.025 -1.905 1.00 89.25 98 GLY A O 1
ATOM 814 N N . THR A 1 99 ? -10.046 6.323 -2.304 1.00 91.25 99 THR A N 1
ATOM 815 C CA . THR A 1 99 ? -9.868 5.876 -3.689 1.00 91.25 99 THR A CA 1
ATOM 816 C C . THR A 1 99 ? -8.388 5.709 -3.999 1.00 91.25 99 THR A C 1
ATOM 818 O O . THR A 1 99 ? -7.611 6.659 -3.889 1.00 91.25 99 THR A O 1
ATOM 821 N N . LEU A 1 100 ? -8.006 4.517 -4.448 1.00 92.12 100 LEU A N 1
ATOM 822 C CA . LEU A 1 100 ? -6.677 4.211 -4.961 1.00 92.12 100 LEU A CA 1
ATOM 823 C C . LEU A 1 100 ? -6.687 4.231 -6.491 1.00 92.12 100 LEU A C 1
ATOM 825 O O . LEU A 1 100 ? -7.438 3.498 -7.132 1.00 92.12 100 LEU A O 1
ATOM 829 N N . ILE A 1 101 ? -5.823 5.041 -7.089 1.00 90.50 101 ILE A N 1
ATOM 830 C CA . ILE A 1 101 ? -5.696 5.183 -8.541 1.00 90.50 101 ILE A CA 1
ATOM 831 C C . ILE A 1 101 ? -4.276 4.806 -8.954 1.00 90.50 101 ILE A C 1
ATOM 833 O O . ILE A 1 101 ? -3.311 5.213 -8.305 1.00 90.50 101 ILE A O 1
ATOM 837 N N . GLY A 1 102 ? -4.123 4.069 -10.052 1.00 89.81 102 GLY A N 1
ATOM 838 C CA . GLY A 1 102 ? -2.807 3.795 -10.621 1.00 89.81 102 GLY A CA 1
ATOM 839 C C . GLY A 1 102 ? -2.601 2.359 -11.067 1.00 89.81 102 GLY A C 1
ATOM 840 O O . GLY A 1 102 ? -3.379 1.827 -11.851 1.00 89.81 102 GLY A O 1
ATOM 841 N N . THR A 1 103 ? -1.522 1.744 -10.597 1.00 89.81 103 THR A N 1
ATOM 842 C CA . THR A 1 103 ? -1.246 0.309 -10.793 1.00 89.81 103 THR A CA 1
ATOM 843 C C . THR A 1 103 ? -1.156 -0.377 -9.434 1.00 89.81 103 THR A C 1
ATOM 845 O O . THR A 1 103 ? -1.121 0.308 -8.411 1.00 89.81 103 THR A O 1
ATOM 848 N N . ASN A 1 104 ? -1.125 -1.715 -9.405 1.00 91.44 104 ASN A N 1
ATOM 849 C CA . ASN A 1 104 ? -0.867 -2.444 -8.160 1.00 91.44 104 ASN A CA 1
ATOM 850 C C . ASN A 1 104 ? 0.399 -1.885 -7.486 1.00 91.44 104 ASN A C 1
ATOM 852 O O . ASN A 1 104 ? 1.425 -1.708 -8.146 1.00 91.44 104 ASN A O 1
ATOM 856 N N . THR A 1 105 ? 0.315 -1.599 -6.187 1.00 90.62 105 THR A N 1
ATOM 857 C CA . THR A 1 105 ? 1.403 -1.017 -5.392 1.00 90.62 105 THR A CA 1
ATOM 858 C C . THR A 1 105 ? 2.624 -1.931 -5.246 1.00 90.62 105 THR A C 1
ATOM 860 O O . THR A 1 105 ? 3.704 -1.456 -4.892 1.00 90.62 105 THR A O 1
ATOM 863 N N . GLY A 1 106 ? 2.485 -3.220 -5.565 1.00 87.81 106 GLY A N 1
ATOM 864 C CA . GLY A 1 106 ? 3.546 -4.219 -5.452 1.00 87.81 106 GLY A CA 1
ATOM 865 C C . GLY A 1 106 ? 3.660 -4.776 -4.035 1.00 87.81 106 GLY A C 1
ATOM 866 O O . GLY A 1 106 ? 2.881 -4.421 -3.156 1.00 87.81 106 GLY A O 1
ATOM 867 N N . SER A 1 107 ? 4.626 -5.662 -3.796 1.00 83.50 107 SER A N 1
ATOM 868 C CA . SER A 1 107 ? 4.670 -6.450 -2.560 1.00 83.50 107 SER A CA 1
ATOM 869 C C . SER A 1 107 ? 4.672 -5.613 -1.274 1.00 83.50 107 SER A C 1
ATOM 871 O O . SER A 1 107 ? 5.396 -4.615 -1.164 1.00 83.50 107 SER A O 1
ATOM 873 N N . PHE A 1 108 ? 3.879 -6.047 -0.291 1.00 77.06 108 PHE A N 1
ATOM 874 C CA . PHE A 1 108 ? 3.737 -5.404 1.015 1.00 77.06 108 PHE A CA 1
ATOM 875 C C . PHE A 1 108 ? 3.644 -6.442 2.145 1.00 77.06 108 PHE A C 1
ATOM 877 O O . PHE A 1 108 ? 2.802 -7.321 2.057 1.00 77.06 108 PHE A O 1
ATOM 884 N N . PRO A 1 109 ? 4.420 -6.335 3.235 1.00 70.75 109 PRO A N 1
ATOM 885 C CA . PRO A 1 109 ? 5.476 -5.358 3.487 1.00 70.75 109 PRO A CA 1
ATOM 886 C C . PRO A 1 109 ? 6.621 -5.495 2.477 1.00 70.75 109 PRO A C 1
ATOM 888 O O . PRO A 1 109 ? 7.017 -6.591 2.088 1.00 70.75 109 PRO A O 1
ATOM 891 N N . LYS A 1 110 ? 7.175 -4.363 2.038 1.00 65.06 110 LYS A N 1
ATOM 892 C CA . LYS A 1 110 ? 8.327 -4.380 1.136 1.00 65.06 110 LYS A CA 1
ATOM 893 C C . LYS A 1 110 ? 9.540 -4.846 1.943 1.00 65.06 110 LYS A C 1
ATOM 895 O O . LYS A 1 110 ? 9.788 -4.307 3.022 1.00 65.06 110 LYS A O 1
ATOM 900 N N . ASN A 1 111 ? 10.299 -5.809 1.419 1.00 61.56 111 ASN A N 1
ATOM 901 C CA . ASN A 1 111 ? 11.488 -6.380 2.064 1.00 61.56 111 ASN A CA 1
ATOM 902 C C . ASN A 1 111 ? 11.204 -7.202 3.339 1.00 61.56 111 ASN A C 1
ATOM 904 O O . ASN A 1 111 ? 11.954 -7.099 4.315 1.00 61.56 111 ASN A O 1
ATOM 908 N N . SER A 1 112 ? 10.163 -8.043 3.349 1.00 57.97 112 SER A N 1
ATOM 909 C CA . SER A 1 112 ? 10.053 -9.157 4.304 1.00 57.97 112 SER A CA 1
ATOM 910 C C . SER A 1 112 ? 11.170 -10.179 4.048 1.00 57.97 112 SER A C 1
ATOM 912 O O . SER A 1 112 ? 10.969 -11.251 3.487 1.00 57.97 112 SER A O 1
ATOM 914 N N . PHE A 1 113 ? 12.398 -9.847 4.445 1.00 58.53 113 PHE A N 1
ATOM 915 C CA . PHE A 1 113 ? 13.486 -10.816 4.466 1.00 58.53 113 PHE A CA 1
ATOM 916 C C . PHE A 1 113 ? 13.248 -11.768 5.636 1.00 58.53 113 PHE A C 1
ATOM 918 O O . PHE A 1 113 ? 13.572 -11.472 6.787 1.00 58.53 113 PHE A O 1
ATOM 925 N N . GLY A 1 114 ? 12.610 -12.896 5.333 1.00 64.50 114 GLY A N 1
ATOM 926 C CA . GLY A 1 114 ? 12.585 -14.047 6.220 1.00 64.50 114 GLY A CA 1
ATOM 927 C C . GLY A 1 114 ? 13.940 -14.762 6.213 1.00 64.50 114 GLY A C 1
ATOM 928 O O . GLY A 1 114 ? 14.703 -14.635 5.249 1.00 64.50 114 GLY A O 1
ATOM 929 N N . PRO A 1 115 ? 14.264 -15.521 7.271 1.00 68.69 115 PRO A N 1
ATOM 930 C CA . PRO A 1 115 ? 15.384 -16.448 7.218 1.00 68.69 115 PRO A CA 1
ATOM 931 C C . PRO A 1 115 ? 15.200 -17.409 6.037 1.00 68.69 115 PRO A C 1
ATOM 933 O O . PRO A 1 115 ? 14.113 -17.951 5.825 1.00 68.69 115 PRO A O 1
ATOM 936 N N . VAL A 1 116 ? 16.271 -17.598 5.267 1.00 79.62 116 VAL A N 1
ATOM 937 C CA . VAL A 1 116 ? 16.315 -18.563 4.168 1.00 79.62 116 VAL A CA 1
ATOM 938 C C . VAL A 1 116 ? 16.858 -19.877 4.717 1.00 79.62 116 VAL A C 1
ATOM 940 O O . VAL A 1 116 ? 17.974 -19.930 5.233 1.00 79.62 116 VAL A O 1
ATOM 943 N N . PHE A 1 117 ? 16.072 -20.941 4.606 1.00 84.50 117 PHE A N 1
ATOM 944 C CA . PHE A 1 117 ? 16.441 -22.286 5.027 1.00 84.50 117 PHE A CA 1
ATOM 945 C C . PHE A 1 117 ? 16.743 -23.145 3.805 1.00 84.50 117 PHE A C 1
ATOM 947 O O . PHE A 1 117 ? 15.904 -23.291 2.919 1.00 84.50 117 PHE A O 1
ATOM 954 N N . GLN A 1 118 ? 17.916 -23.771 3.772 1.00 90.50 118 GLN A N 1
ATOM 955 C CA . GLN A 1 118 ? 18.205 -24.795 2.775 1.00 90.50 118 GLN A CA 1
ATOM 956 C C . GLN A 1 118 ? 17.701 -26.151 3.273 1.00 90.50 118 GLN A C 1
ATOM 958 O O . GLN A 1 118 ? 18.098 -26.619 4.345 1.00 90.50 118 GLN A O 1
ATOM 963 N N . LEU A 1 119 ? 16.845 -26.807 2.490 1.00 89.38 119 LEU A N 1
ATOM 964 C CA . LEU A 1 119 ? 16.420 -28.173 2.788 1.00 89.38 119 LEU A CA 1
ATOM 965 C C . LEU A 1 119 ? 17.624 -29.122 2.715 1.00 89.38 119 LEU A C 1
ATOM 967 O O . LEU A 1 119 ? 18.374 -29.111 1.732 1.00 89.38 119 LEU A O 1
ATOM 971 N N . ARG A 1 120 ? 17.798 -29.959 3.749 1.00 92.31 120 ARG A N 1
ATOM 972 C CA . ARG A 1 120 ? 18.936 -30.888 3.856 1.00 92.31 120 ARG A CA 1
ATOM 973 C C . ARG A 1 120 ? 19.055 -31.756 2.604 1.00 92.31 120 ARG A C 1
ATOM 975 O O . ARG A 1 120 ? 18.061 -32.290 2.123 1.00 92.31 120 ARG A O 1
ATOM 982 N N . HIS A 1 121 ? 20.286 -31.916 2.120 1.00 93.25 121 HIS A N 1
ATOM 983 C CA . HIS A 1 121 ? 20.619 -32.707 0.928 1.00 93.25 121 HIS A CA 1
ATOM 984 C C . HIS A 1 121 ? 19.907 -32.255 -0.362 1.00 93.25 121 HIS A C 1
ATOM 986 O O . HIS A 1 121 ? 19.751 -33.042 -1.291 1.00 93.25 121 HIS A O 1
ATOM 992 N N . SER A 1 122 ? 19.490 -30.989 -0.451 1.00 93.81 122 SER A N 1
ATOM 993 C CA . SER A 1 122 ? 18.867 -30.433 -1.653 1.00 93.81 122 SER A CA 1
ATOM 994 C C . SER A 1 122 ? 19.422 -29.047 -1.989 1.00 93.81 122 SER A C 1
ATOM 996 O O . SER A 1 122 ? 20.105 -28.417 -1.181 1.00 93.81 122 SER A O 1
ATOM 998 N N . ARG A 1 123 ? 19.097 -28.547 -3.184 1.00 90.94 123 ARG A N 1
ATOM 999 C CA . ARG A 1 123 ? 19.349 -27.152 -3.593 1.00 90.94 123 ARG A CA 1
ATOM 1000 C C . ARG A 1 123 ? 18.128 -26.247 -3.391 1.00 90.94 123 ARG A C 1
ATOM 1002 O O . ARG A 1 123 ? 18.115 -25.125 -3.883 1.00 90.94 123 ARG A O 1
ATOM 1009 N N . ILE A 1 124 ? 17.090 -26.745 -2.718 1.00 90.81 124 ILE A N 1
ATOM 1010 C CA . ILE A 1 124 ? 15.846 -26.009 -2.504 1.00 90.81 124 ILE A CA 1
ATOM 1011 C C . ILE A 1 124 ? 16.032 -25.070 -1.312 1.00 90.81 124 ILE A C 1
ATOM 1013 O O . ILE A 1 124 ? 16.373 -25.506 -0.210 1.00 90.81 124 ILE A O 1
ATOM 1017 N N . MET A 1 125 ? 15.780 -23.786 -1.557 1.00 86.12 125 MET A N 1
ATOM 1018 C CA . MET A 1 125 ? 15.744 -22.730 -0.550 1.00 86.12 125 MET A CA 1
ATOM 1019 C C . MET A 1 125 ? 14.287 -22.436 -0.190 1.00 86.12 125 MET A C 1
ATOM 1021 O O . MET A 1 125 ? 13.458 -22.236 -1.076 1.00 86.12 125 MET A O 1
ATOM 1025 N N . LEU A 1 126 ? 13.982 -22.408 1.103 1.00 82.25 126 LEU A N 1
ATOM 1026 C CA . LEU A 1 126 ? 12.675 -22.064 1.646 1.00 82.25 126 LEU A CA 1
ATOM 1027 C C . LEU A 1 126 ? 12.771 -20.760 2.424 1.00 82.25 126 LEU A C 1
ATOM 1029 O O . LEU A 1 126 ? 13.648 -20.600 3.270 1.00 82.25 126 LEU A O 1
ATOM 1033 N N . THR A 1 127 ? 11.815 -19.872 2.191 1.00 76.12 127 THR A N 1
ATOM 1034 C CA . THR A 1 127 ? 11.637 -18.656 2.982 1.00 76.12 127 THR A CA 1
ATOM 1035 C C . THR A 1 127 ? 10.230 -18.679 3.546 1.00 76.12 127 THR A C 1
ATOM 1037 O O . THR A 1 127 ? 9.270 -18.867 2.801 1.00 76.12 127 THR A O 1
ATOM 1040 N N . PHE A 1 128 ? 10.107 -18.484 4.855 1.00 73.31 128 PHE A N 1
ATOM 1041 C CA . PHE A 1 128 ? 8.817 -18.325 5.515 1.00 73.31 128 PHE A CA 1
ATOM 1042 C C . PHE A 1 128 ? 8.699 -16.890 6.007 1.00 73.31 128 PHE A C 1
ATOM 1044 O O . PHE A 1 128 ? 9.598 -16.385 6.687 1.00 73.31 128 PHE A O 1
ATOM 1051 N N . GLU A 1 129 ? 7.590 -16.233 5.680 1.00 68.81 129 GLU A N 1
ATOM 1052 C CA . GLU A 1 129 ? 7.253 -14.979 6.338 1.00 68.81 129 GLU A CA 1
ATOM 1053 C C . GLU A 1 129 ? 6.875 -15.276 7.790 1.00 68.81 129 GLU A C 1
ATOM 1055 O O . GLU A 1 129 ? 5.979 -16.064 8.077 1.00 68.81 129 GLU A O 1
ATOM 1060 N N . ASN A 1 130 ? 7.587 -14.653 8.724 1.00 70.94 130 ASN A N 1
ATOM 1061 C CA . ASN A 1 130 ? 7.352 -14.802 10.160 1.00 70.94 130 ASN A CA 1
ATOM 1062 C C . ASN A 1 130 ? 6.443 -13.702 10.730 1.00 70.94 130 ASN A C 1
ATOM 1064 O O . ASN A 1 130 ? 6.308 -13.583 11.947 1.00 70.94 130 ASN A O 1
ATOM 1068 N N . LYS A 1 131 ? 5.865 -12.864 9.863 1.00 74.00 131 LYS A N 1
ATOM 1069 C CA . LYS A 1 131 ? 5.003 -11.743 10.236 1.00 74.00 131 LYS A CA 1
ATOM 1070 C C . LYS A 1 131 ? 3.739 -11.780 9.400 1.00 74.00 131 LYS A C 1
ATOM 1072 O O . LYS A 1 131 ? 3.811 -11.856 8.181 1.00 74.00 131 LYS A O 1
ATOM 1077 N N . LEU A 1 132 ? 2.604 -11.662 10.077 1.00 77.50 132 LEU A N 1
ATOM 1078 C CA . LEU A 1 132 ? 1.310 -11.450 9.452 1.00 77.50 132 LEU A CA 1
ATOM 1079 C C . LEU A 1 132 ? 0.920 -9.985 9.636 1.00 77.50 132 LEU A C 1
ATOM 1081 O O . LEU A 1 132 ? 0.945 -9.469 10.754 1.00 77.50 132 LEU A O 1
ATOM 1085 N N . HIS A 1 133 ? 0.576 -9.315 8.542 1.00 76.88 133 HIS A N 1
ATOM 1086 C CA . HIS A 1 133 ? 0.053 -7.956 8.588 1.00 7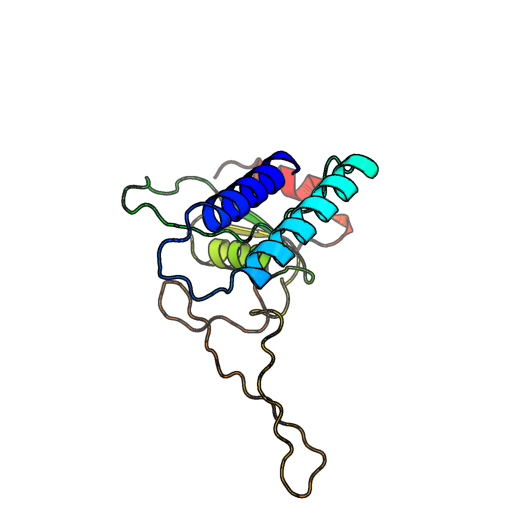6.88 133 HIS A CA 1
ATOM 1087 C C . HIS A 1 133 ? -1.467 -8.006 8.659 1.00 76.88 133 HIS A C 1
ATOM 1089 O O . HIS A 1 133 ? -2.098 -8.624 7.804 1.00 76.88 133 HIS A O 1
ATOM 1095 N N . LEU A 1 134 ? -2.035 -7.354 9.673 1.00 82.38 134 LEU A N 1
ATOM 1096 C CA . LEU A 1 134 ? -3.478 -7.257 9.868 1.00 82.38 134 LEU A CA 1
ATOM 1097 C C . LEU A 1 134 ? -3.973 -5.841 9.550 1.00 82.38 134 LEU A C 1
ATOM 1099 O O . LEU A 1 134 ? -3.258 -4.864 9.797 1.00 82.38 134 LEU A O 1
ATOM 1103 N N . ASN A 1 135 ? -5.182 -5.730 8.999 1.00 77.81 135 ASN A N 1
ATOM 1104 C CA . ASN A 1 135 ? -5.885 -4.455 8.846 1.00 77.81 135 ASN A CA 1
ATOM 1105 C C . ASN A 1 135 ? -6.523 -4.011 10.184 1.00 77.81 135 ASN A C 1
ATOM 1107 O O . ASN A 1 135 ? -6.394 -4.687 11.206 1.00 77.81 135 ASN A O 1
ATOM 1111 N N . HIS A 1 136 ? -7.227 -2.873 10.191 1.00 76.69 136 HIS A N 1
ATOM 1112 C CA . HIS A 1 136 ? -7.910 -2.366 11.392 1.00 76.69 136 HIS A CA 1
ATOM 1113 C C . HIS A 1 136 ? -9.048 -3.271 11.906 1.00 76.69 136 HIS A C 1
ATOM 1115 O O . HIS A 1 136 ? -9.464 -3.114 13.050 1.00 76.69 136 HIS A O 1
ATOM 1121 N N . LEU A 1 137 ? -9.528 -4.219 11.093 1.00 81.88 137 LEU A N 1
ATOM 1122 C CA . LEU A 1 137 ? -10.526 -5.228 11.462 1.00 81.88 137 LEU A CA 1
ATOM 1123 C C . LEU A 1 137 ? -9.887 -6.534 11.966 1.00 81.88 137 LEU A C 1
ATOM 1125 O O . LEU A 1 137 ? -10.598 -7.456 12.352 1.00 81.88 137 LEU A O 1
ATOM 1129 N N . GLY A 1 138 ? -8.553 -6.627 11.982 1.00 83.31 138 GLY A N 1
ATOM 1130 C CA . GLY A 1 138 ? -7.836 -7.843 12.369 1.00 83.31 138 GLY A CA 1
ATOM 1131 C C . GLY A 1 138 ? -7.738 -8.896 11.260 1.00 83.31 138 GLY A C 1
ATOM 1132 O O . GLY A 1 138 ? -7.375 -10.035 11.541 1.00 83.31 138 GLY A O 1
ATOM 1133 N N . GLU A 1 139 ? -8.036 -8.541 10.011 1.00 85.69 139 GLU A N 1
ATOM 1134 C CA . GLU A 1 139 ? -7.988 -9.455 8.866 1.00 85.69 139 GLU A CA 1
ATOM 1135 C C . GLU A 1 139 ? -6.619 -9.418 8.173 1.00 85.69 139 GLU A C 1
ATOM 1137 O O . GLU A 1 139 ? -5.983 -8.358 8.115 1.00 85.69 139 GLU A O 1
ATOM 1142 N N . PRO A 1 140 ? -6.156 -10.549 7.611 1.00 83.62 140 PRO A N 1
ATOM 1143 C CA . PRO A 1 140 ? -4.874 -10.615 6.927 1.00 83.62 140 PRO A CA 1
ATOM 1144 C C . PRO A 1 140 ? -4.855 -9.751 5.661 1.00 83.62 140 PRO A C 1
ATOM 1146 O O . PRO A 1 140 ? -5.742 -9.819 4.811 1.00 83.62 140 PRO A O 1
ATOM 1149 N N . VAL A 1 141 ? -3.793 -8.966 5.513 1.00 82.00 141 VAL A N 1
ATOM 1150 C CA . VAL A 1 141 ? -3.532 -8.142 4.330 1.00 82.00 141 VAL A CA 1
ATOM 1151 C C . VAL A 1 141 ? -2.739 -8.946 3.299 1.00 82.00 141 VAL A C 1
ATOM 1153 O O . VAL A 1 141 ? -1.784 -9.638 3.648 1.00 82.00 141 VAL A O 1
ATOM 1156 N N . SER A 1 142 ? -3.102 -8.821 2.016 1.00 82.31 142 SER A N 1
ATOM 1157 C CA . SER A 1 142 ? -2.382 -9.482 0.922 1.00 82.31 142 SER A CA 1
ATOM 1158 C C . SER A 1 142 ? -0.931 -9.015 0.812 1.00 82.31 142 SER A C 1
ATOM 1160 O O . SER A 1 142 ? -0.643 -7.815 0.795 1.00 82.31 142 SER A O 1
ATOM 1162 N N . THR A 1 143 ? -0.027 -9.973 0.609 1.00 81.62 143 THR A N 1
ATOM 1163 C CA . THR A 1 143 ? 1.397 -9.698 0.401 1.00 81.62 143 THR A CA 1
ATOM 1164 C C . THR A 1 143 ? 1.717 -9.167 -0.991 1.00 81.62 143 THR A C 1
ATOM 1166 O O . THR A 1 143 ? 2.808 -8.650 -1.230 1.00 81.62 143 THR A O 1
ATOM 1169 N N . SER A 1 144 ? 0.759 -9.241 -1.920 1.00 85.12 144 SER A N 1
ATOM 1170 C CA . SER A 1 144 ? 0.902 -8.776 -3.303 1.00 85.12 144 SER A CA 1
ATOM 1171 C C . SER A 1 144 ? 0.742 -7.263 -3.481 1.00 85.12 144 SER A C 1
ATOM 1173 O O . SER A 1 144 ? 0.817 -6.795 -4.618 1.00 85.12 144 SER A O 1
ATOM 1175 N N . GLY A 1 145 ? 0.468 -6.521 -2.404 1.00 88.50 145 GLY A N 1
ATOM 1176 C CA . GLY A 1 145 ? 0.100 -5.106 -2.462 1.00 88.50 145 GLY A CA 1
ATOM 1177 C C . GLY A 1 145 ? -1.396 -4.861 -2.607 1.00 88.50 145 GLY A C 1
ATOM 1178 O O . GLY A 1 145 ? -2.214 -5.776 -2.501 1.00 88.50 145 GLY A O 1
ATOM 1179 N N . TYR A 1 146 ? -1.740 -3.603 -2.873 1.00 91.06 146 TYR A N 1
ATOM 1180 C CA . TYR A 1 146 ? -3.108 -3.120 -3.016 1.00 91.06 146 TYR A CA 1
ATOM 1181 C C . TYR A 1 146 ? -3.444 -2.868 -4.485 1.00 91.06 146 TYR A C 1
ATOM 1183 O O . TYR A 1 146 ? -2.726 -2.164 -5.200 1.00 91.06 146 TYR A O 1
ATOM 1191 N N . LEU A 1 147 ? -4.574 -3.425 -4.923 1.00 92.62 147 LEU A N 1
ATOM 1192 C CA . LEU A 1 147 ? -5.113 -3.189 -6.258 1.00 92.62 147 LEU A CA 1
ATOM 1193 C C . LEU A 1 147 ? -5.820 -1.827 -6.321 1.00 92.62 147 LEU A C 1
ATOM 1195 O O . LEU A 1 147 ? -6.576 -1.492 -5.401 1.00 92.62 147 LEU A O 1
ATOM 1199 N N . PRO A 1 148 ? -5.607 -1.041 -7.390 1.00 92.44 148 PRO A N 1
ATOM 1200 C CA . PRO A 1 148 ? -6.279 0.239 -7.549 1.00 92.44 148 PRO A CA 1
ATOM 1201 C C . PRO A 1 148 ? -7.776 0.041 -7.812 1.00 92.44 148 PRO A C 1
ATOM 1203 O O . PRO A 1 148 ? -8.181 -0.930 -8.447 1.00 92.44 148 PRO A O 1
ATOM 1206 N N . ASP A 1 149 ? -8.587 0.989 -7.350 1.00 91.94 149 ASP A N 1
ATOM 1207 C CA . ASP A 1 149 ? -9.999 1.111 -7.734 1.00 91.94 149 ASP A CA 1
ATOM 1208 C C . ASP A 1 149 ? -10.117 1.572 -9.192 1.00 91.94 149 ASP A C 1
ATOM 1210 O O . ASP A 1 149 ? -10.982 1.110 -9.932 1.00 91.94 149 ASP A O 1
ATOM 1214 N N . TYR A 1 150 ? -9.186 2.431 -9.630 1.00 88.69 150 TYR A N 1
ATOM 1215 C CA . TYR A 1 150 ? -9.084 2.888 -11.015 1.00 88.69 150 TYR A CA 1
ATOM 1216 C C . TYR A 1 150 ? -7.683 2.678 -11.571 1.00 88.69 150 TYR A C 1
ATOM 1218 O O . TYR A 1 150 ? -6.701 3.248 -11.087 1.00 88.69 150 TYR A O 1
ATOM 1226 N N . TRP A 1 151 ? -7.592 1.898 -12.643 1.00 88.81 151 TRP A N 1
ATOM 1227 C CA . TRP A 1 151 ? -6.330 1.674 -13.330 1.00 88.81 151 TRP A CA 1
ATOM 1228 C C . TRP A 1 151 ? -5.918 2.911 -14.126 1.00 88.81 151 TRP A C 1
ATOM 1230 O O . TRP A 1 151 ? -6.639 3.360 -15.016 1.00 88.81 151 TRP A O 1
ATOM 1240 N N . LEU A 1 152 ? -4.739 3.449 -13.817 1.00 81.56 152 LEU A N 1
ATOM 1241 C CA . LEU A 1 152 ? -4.132 4.519 -14.597 1.00 81.56 152 LEU A CA 1
ATOM 1242 C C . LEU A 1 152 ? -3.096 3.922 -15.540 1.00 81.56 152 LEU A C 1
ATOM 1244 O O . LEU A 1 152 ? -2.016 3.503 -15.120 1.00 81.56 152 LEU A O 1
ATOM 1248 N N . PHE A 1 153 ? -3.411 3.937 -16.827 1.00 72.00 153 PHE A N 1
ATOM 1249 C CA . PHE A 1 153 ? -2.446 3.604 -17.863 1.00 72.00 153 PHE A CA 1
ATOM 1250 C C . PHE A 1 153 ? -1.718 4.878 -18.320 1.00 72.00 153 PHE A C 1
ATOM 1252 O O . PHE A 1 153 ? -2.342 5.945 -18.342 1.00 72.00 153 PHE A O 1
ATOM 1259 N N . PRO A 1 154 ? -0.435 4.789 -18.726 1.00 59.03 154 PRO A N 1
ATOM 1260 C CA . PRO A 1 154 ? 0.403 5.930 -19.111 1.00 59.03 154 PRO A CA 1
ATOM 1261 C C . PRO A 1 154 ? -0.254 7.014 -19.992 1.00 59.03 154 PRO A C 1
ATOM 1263 O O . PRO A 1 154 ? -0.012 8.188 -19.716 1.00 59.03 154 PRO A O 1
ATOM 1266 N N . PRO A 1 155 ? -1.115 6.703 -20.989 1.00 58.50 155 PRO A N 1
ATOM 1267 C CA . PRO A 1 155 ? -1.736 7.744 -21.817 1.00 58.50 155 PRO A CA 1
ATOM 1268 C C . PRO A 1 155 ? -2.759 8.634 -21.085 1.00 58.50 155 PRO A C 1
ATOM 1270 O O . PRO A 1 155 ? -3.108 9.695 -21.590 1.00 58.50 155 PRO A O 1
AT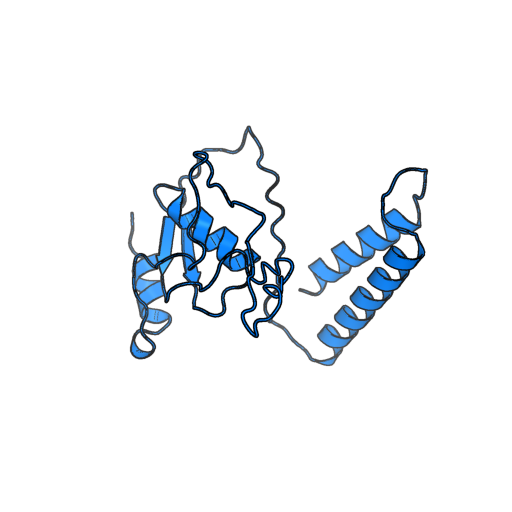OM 1273 N N . SER A 1 156 ? -3.244 8.235 -19.905 1.00 64.56 156 SER A N 1
ATOM 1274 C CA . SER A 1 156 ? -4.331 8.926 -19.181 1.00 64.56 156 SER A CA 1
ATOM 1275 C C . SER A 1 156 ? -3.867 10.208 -18.469 1.00 64.56 156 SER A C 1
ATOM 1277 O O . SER A 1 156 ? -4.668 11.116 -18.239 1.00 64.56 156 SER A O 1
ATOM 1279 N N . GLY A 1 157 ? -2.571 10.282 -18.132 1.00 67.50 157 GLY A N 1
ATOM 1280 C CA . GLY A 1 157 ? -1.922 11.437 -17.505 1.00 67.50 157 GLY A CA 1
ATOM 1281 C C . GLY A 1 157 ? -2.512 11.891 -16.157 1.00 67.50 157 GLY A C 1
ATOM 1282 O O . GLY A 1 157 ? -3.506 11.371 -15.654 1.00 67.50 157 GLY A O 1
ATOM 1283 N N . LEU A 1 158 ? -1.900 12.918 -15.561 1.00 69.75 158 LEU A N 1
ATOM 1284 C CA . LEU A 1 158 ? -2.385 13.556 -14.325 1.00 69.75 158 LEU A CA 1
ATOM 1285 C C . LEU A 1 158 ? -3.711 14.313 -14.532 1.00 69.75 158 LEU A C 1
ATOM 1287 O O . LEU A 1 158 ? -4.494 14.469 -13.599 1.00 69.75 158 LEU A O 1
ATOM 1291 N N . THR A 1 159 ? -4.005 14.748 -15.759 1.00 74.62 159 THR A N 1
ATOM 1292 C CA . THR A 1 159 ? -5.207 15.525 -16.094 1.00 74.62 159 THR A CA 1
ATOM 1293 C C . THR A 1 159 ? -6.497 14.737 -15.870 1.00 74.62 159 THR A C 1
ATOM 1295 O O . THR A 1 159 ? -7.473 15.294 -15.363 1.00 74.62 159 THR A O 1
ATOM 1298 N N . GLY A 1 160 ? -6.514 13.440 -16.201 1.00 73.56 160 GLY A N 1
ATOM 1299 C CA . GLY A 1 160 ? -7.664 12.572 -15.931 1.00 73.56 160 GLY A CA 1
ATOM 1300 C C . GLY A 1 160 ? -7.934 12.428 -14.433 1.00 73.56 160 GLY A C 1
ATOM 1301 O O . GLY A 1 160 ? -9.084 12.484 -13.997 1.00 73.56 160 GLY A O 1
ATOM 1302 N N . ILE A 1 161 ? -6.867 12.350 -13.638 1.00 74.00 161 ILE A N 1
ATOM 1303 C CA . ILE A 1 161 ? -6.960 12.242 -12.182 1.00 74.00 161 ILE A CA 1
ATOM 1304 C C . ILE A 1 161 ? -7.476 13.540 -11.570 1.00 74.00 161 ILE A C 1
ATOM 1306 O O . ILE A 1 161 ? -8.367 13.498 -10.730 1.00 74.00 161 ILE A O 1
ATOM 1310 N N . MET A 1 162 ? -6.989 14.696 -12.026 1.00 74.62 162 MET A N 1
ATOM 1311 C CA . MET A 1 162 ? -7.484 15.991 -11.546 1.00 74.62 162 MET A CA 1
ATOM 1312 C C . MET A 1 162 ? -8.966 16.192 -11.870 1.00 74.62 162 MET A C 1
ATOM 1314 O O . MET A 1 162 ? -9.714 16.714 -11.048 1.00 74.62 162 MET A O 1
ATOM 1318 N N . ARG A 1 163 ? -9.434 15.718 -13.031 1.00 75.81 163 ARG A N 1
ATOM 1319 C CA . ARG A 1 163 ? -10.870 15.721 -13.351 1.00 75.81 163 ARG A CA 1
ATOM 1320 C C . ARG A 1 163 ? -11.675 14.826 -12.412 1.00 75.81 163 ARG A C 1
ATOM 1322 O O . ARG A 1 163 ? -12.757 15.228 -12.004 1.00 75.81 163 ARG A O 1
ATOM 1329 N N . TYR A 1 164 ? -11.164 13.646 -12.063 1.00 78.50 164 TYR A N 1
ATOM 1330 C CA . TYR A 1 164 ? -11.794 12.781 -11.061 1.00 78.50 164 TYR A CA 1
ATOM 1331 C C . TYR A 1 164 ? -11.817 13.456 -9.682 1.00 78.50 164 TYR A C 1
ATOM 1333 O O . TYR A 1 164 ? -12.859 13.516 -9.036 1.00 78.50 164 TYR A O 1
ATOM 1341 N N . ALA A 1 165 ? -10.694 14.049 -9.272 1.00 75.81 165 ALA A N 1
ATOM 1342 C CA . ALA A 1 165 ? -10.550 14.742 -7.998 1.00 75.81 165 ALA A CA 1
ATOM 1343 C C . ALA A 1 165 ? -11.451 15.984 -7.869 1.00 75.81 165 ALA A C 1
ATOM 1345 O O . ALA A 1 165 ? -11.844 16.345 -6.765 1.00 75.81 165 ALA A O 1
ATOM 1346 N N . ASN A 1 166 ? -11.835 16.608 -8.980 1.00 79.25 166 ASN A N 1
ATOM 1347 C CA . ASN A 1 166 ? -12.731 17.764 -8.974 1.00 79.25 166 ASN A CA 1
ATOM 1348 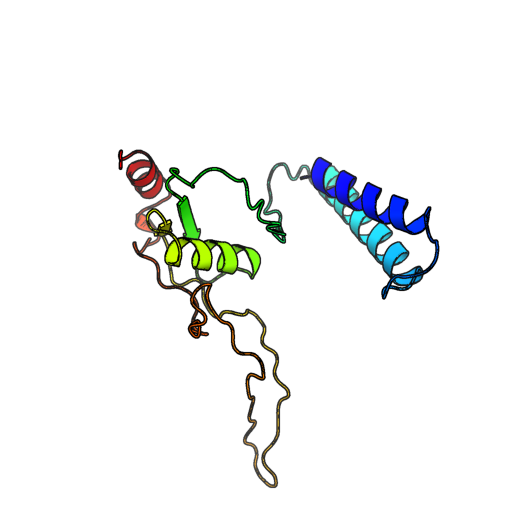C C . ASN A 1 166 ? -14.218 17.392 -9.066 1.00 79.25 166 ASN A C 1
ATOM 1350 O O . ASN A 1 166 ? -15.064 18.282 -9.001 1.00 79.25 166 ASN A O 1
ATOM 1354 N N . LYS A 1 167 ? -14.567 16.106 -9.224 1.00 77.00 167 LYS A N 1
ATOM 1355 C CA . LYS A 1 167 ? -15.971 15.690 -9.148 1.00 77.00 167 LYS A CA 1
ATOM 1356 C C . LYS A 1 167 ? -16.466 15.795 -7.700 1.00 77.00 167 LYS A C 1
ATOM 1358 O O . LYS A 1 167 ? -15.761 15.287 -6.817 1.00 77.00 167 LYS A O 1
ATOM 1363 N N . PRO A 1 168 ? -17.642 16.408 -7.464 1.00 69.50 168 PRO A N 1
ATOM 1364 C CA . PRO A 1 168 ? -18.289 16.363 -6.156 1.00 69.50 168 PRO A CA 1
ATOM 1365 C C . PRO A 1 168 ? -18.589 14.908 -5.765 1.00 69.50 168 PRO A C 1
ATOM 1367 O O . PRO A 1 168 ? -18.643 14.039 -6.641 1.00 69.50 168 PRO A O 1
ATOM 1370 N N . ASN A 1 169 ? -18.696 14.662 -4.455 1.00 60.25 169 ASN A N 1
ATOM 1371 C CA . ASN A 1 169 ? -19.044 13.351 -3.897 1.00 60.25 169 ASN A CA 1
ATOM 1372 C C . ASN A 1 169 ? -20.424 12.883 -4.365 1.00 60.25 169 ASN A C 1
ATOM 1374 O O . ASN A 1 169 ? -21.326 13.744 -4.475 1.00 60.25 169 ASN A O 1
#

Radius of gyration: 20.86 Å; chains: 1; bounding box: 46×56×53 Å

InterPro domains:
  IPR029045 ClpP/crotonase-like domain superfamily [SSF52096] (64-157)

Organism: NCBI:txid408172

Foldseek 3Di:
DLVVLVVVLVVLVVCLVPPDDDDPADSVRSVVVNVVSVVVSVVCVVVVCPDDDDPPPDPPPDDPPDDPDPDAAEQEADCCAAPSSLVSLLVLVVDPRRFYEEAFVAFPPDPQDADWDDDPPDPDIDGDRPDFDAHPVRHGDDRGGHGGPYHDDPVCDVVVVVVVVPDDD

Sequence (169 aa):
TIQILNGLLNRVQWNLHHDTSRHLIGKDQLEQKREQIRSLIDHFIEKELDQKWVETKFIFNGNKDAPEWETRLIVIANHHCGNGCQFLAALTKQIPYGTLIGTNTGSFPKNSFGPVFQLRHSRIMLTFENKLHLNHLGEPVSTSGYLPDYWLFPPSGLTGIMRYANKPN

pLDDT: mean 74.6, std 13.21, range [36.22, 93.81]